Protein AF-A0A955D1N4-F1 (afdb_monomer_lite)

Sequence (60 aa):
MTIGTTVFEDLLKLEAEQRGMPGLTYLLVEHPLGGIRPDAVRAKALAAVDALEAALLGGR

Structure (mmCIF, N/CA/C/O backbone):
data_AF-A0A955D1N4-F1
#
_entry.id   AF-A0A955D1N4-F1
#
loop_
_atom_site.group_PDB
_atom_site.id
_atom_site.type_symbol
_atom_site.label_atom_id
_atom_site.label_alt_id
_atom_site.label_comp_id
_atom_site.label_asym_id
_atom_site.label_entity_id
_atom_site.label_seq_id
_atom_site.pdbx_PDB_ins_code
_atom_site.Cartn_x
_atom_site.Cartn_y
_atom_site.Cartn_z
_atom_site.occupancy
_atom_site.B_iso_or_equiv
_atom_site.auth_seq_id
_atom_site.auth_comp_id
_atom_site.auth_asym_id
_atom_site.auth_atom_id
_atom_site.pdbx_PDB_model_num
ATOM 1 N N . MET A 1 1 ? -9.414 4.450 3.594 1.00 75.00 1 MET A N 1
ATOM 2 C CA . MET A 1 1 ? -8.392 3.556 3.025 1.00 75.00 1 MET A CA 1
ATOM 3 C C . MET A 1 1 ? -7.129 4.362 2.790 1.00 75.00 1 MET A C 1
ATOM 5 O O . MET A 1 1 ? -7.254 5.464 2.266 1.00 75.00 1 MET A O 1
ATOM 9 N N . THR A 1 2 ? -5.962 3.859 3.198 1.00 81.94 2 THR A N 1
ATOM 10 C CA . THR A 1 2 ? -4.659 4.517 2.960 1.00 81.94 2 THR A CA 1
ATOM 11 C C . THR A 1 2 ? -3.808 3.659 2.021 1.00 81.94 2 THR A C 1
ATOM 13 O O . THR A 1 2 ? -3.894 2.433 2.057 1.00 81.94 2 THR A O 1
ATOM 16 N N . ILE A 1 3 ? -3.002 4.288 1.163 1.00 82.25 3 ILE A N 1
ATOM 17 C CA . ILE A 1 3 ? -2.079 3.606 0.247 1.00 82.25 3 ILE A CA 1
ATOM 18 C C . ILE A 1 3 ? -0.646 3.865 0.715 1.00 82.25 3 ILE A C 1
ATOM 20 O O . ILE A 1 3 ? -0.290 5.006 1.004 1.00 82.25 3 ILE A O 1
ATOM 24 N N . GLY A 1 4 ? 0.184 2.827 0.746 1.00 84.81 4 GLY A N 1
ATOM 25 C CA . GLY A 1 4 ? 1.617 2.966 0.988 1.00 84.81 4 GLY A CA 1
ATOM 26 C C . GLY A 1 4 ? 2.414 1.844 0.343 1.00 84.81 4 GLY A C 1
ATOM 27 O O . GLY A 1 4 ? 1.880 1.013 -0.390 1.00 84.81 4 GLY A O 1
ATOM 28 N N . THR A 1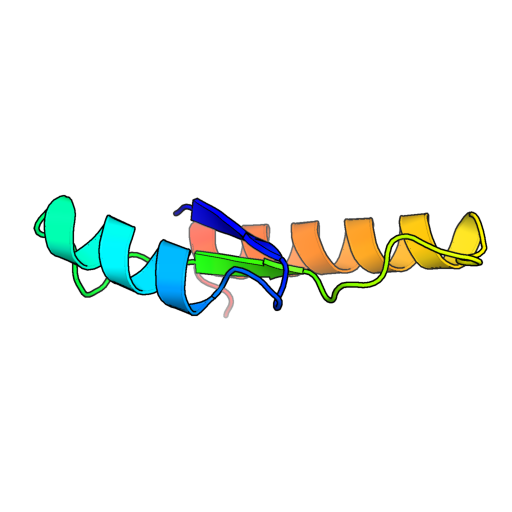 5 ? 3.719 1.830 0.591 1.00 85.00 5 THR A N 1
ATOM 29 C CA . THR A 1 5 ? 4.587 0.747 0.115 1.00 8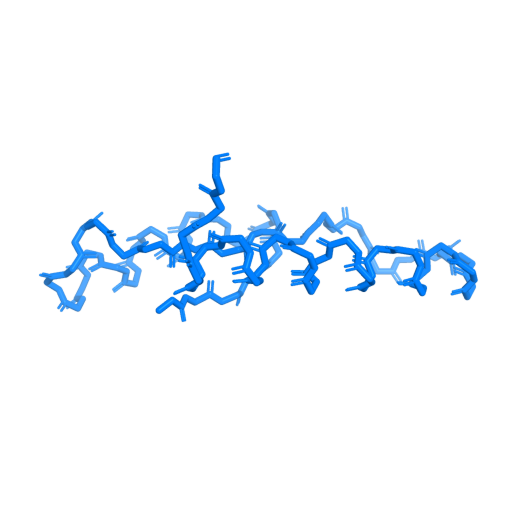5.00 5 THR A CA 1
ATOM 30 C C . THR A 1 5 ? 4.870 -0.251 1.223 1.00 85.00 5 THR A C 1
ATOM 32 O O . THR A 1 5 ? 4.825 0.127 2.390 1.00 85.00 5 THR A O 1
ATOM 35 N N . THR A 1 6 ? 5.255 -1.480 0.874 1.00 85.12 6 THR A N 1
ATOM 36 C CA . THR A 1 6 ? 5.606 -2.539 1.847 1.00 85.12 6 THR A CA 1
ATOM 37 C C . THR A 1 6 ? 6.600 -2.092 2.927 1.00 85.12 6 THR A C 1
ATOM 39 O O . THR A 1 6 ? 6.483 -2.504 4.072 1.00 85.12 6 THR A O 1
ATOM 42 N N . VAL A 1 7 ? 7.527 -1.181 2.609 1.00 86.00 7 VAL A N 1
ATOM 43 C CA . VAL A 1 7 ? 8.497 -0.613 3.573 1.00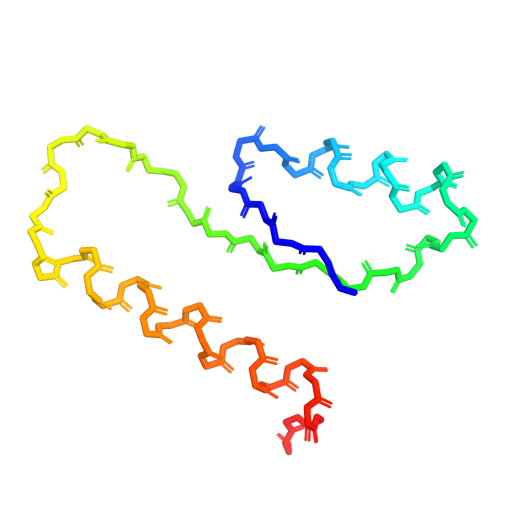 86.00 7 VAL A CA 1
ATOM 44 C C . VAL A 1 7 ? 7.842 0.216 4.692 1.00 86.00 7 VAL A C 1
ATOM 46 O O . VAL A 1 7 ? 8.433 0.388 5.752 1.00 86.00 7 VAL A O 1
ATOM 49 N N . PHE A 1 8 ? 6.629 0.727 4.484 1.00 89.38 8 PHE A N 1
ATOM 50 C CA . PHE A 1 8 ? 5.923 1.612 5.417 1.00 89.38 8 PHE A CA 1
ATOM 51 C C . PHE A 1 8 ? 4.672 0.966 6.022 1.00 89.38 8 PHE A C 1
ATOM 53 O O . PHE A 1 8 ? 3.810 1.671 6.542 1.00 89.38 8 PHE A O 1
ATOM 60 N N . GLU A 1 9 ? 4.548 -0.359 5.966 1.00 90.56 9 GLU A N 1
ATOM 61 C CA . GLU A 1 9 ? 3.380 -1.065 6.499 1.00 90.56 9 GLU A CA 1
ATOM 62 C C . GLU A 1 9 ? 3.130 -0.758 7.985 1.00 90.56 9 GLU A C 1
ATOM 64 O O . GLU A 1 9 ? 2.001 -0.458 8.372 1.00 90.56 9 GLU A O 1
ATOM 69 N N . ASP A 1 10 ? 4.175 -0.748 8.812 1.00 91.62 10 ASP A N 1
ATOM 70 C CA . ASP A 1 10 ? 4.026 -0.468 10.245 1.00 91.62 10 ASP A CA 1
ATOM 71 C C . ASP A 1 10 ? 3.596 0.980 10.517 1.00 91.62 10 ASP A C 1
ATOM 73 O O . ASP A 1 10 ? 2.844 1.245 11.456 1.00 91.62 10 ASP A O 1
ATOM 77 N N . LEU A 1 11 ? 3.995 1.919 9.652 1.00 90.62 11 LEU A N 1
ATOM 78 C CA . LEU A 1 11 ? 3.540 3.307 9.734 1.00 90.62 11 LEU A CA 1
ATOM 79 C C . LEU A 1 11 ? 2.048 3.427 9.395 1.00 90.62 11 LEU A C 1
ATOM 81 O O . LEU A 1 11 ? 1.336 4.192 10.040 1.00 90.62 11 LEU A O 1
ATOM 85 N N . LEU A 1 12 ? 1.567 2.655 8.418 1.00 89.88 12 LEU A N 1
ATOM 86 C CA . LEU A 1 12 ? 0.145 2.609 8.065 1.00 89.88 12 LEU A CA 1
ATOM 87 C C . LEU A 1 12 ? -0.707 2.031 9.200 1.00 89.88 12 LEU A C 1
ATOM 89 O O . LEU A 1 12 ? -1.782 2.558 9.487 1.00 89.88 12 LEU A O 1
ATOM 93 N N . LYS A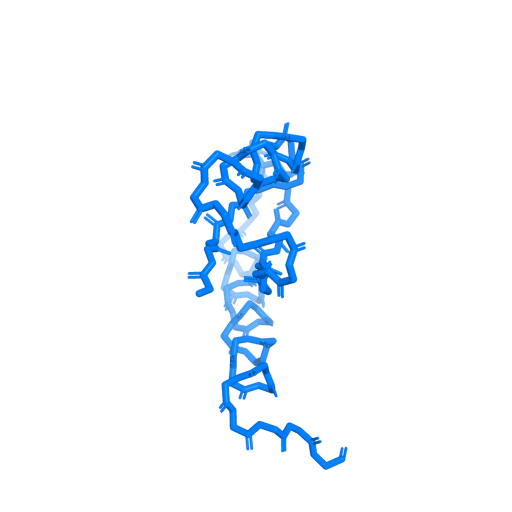 1 13 ? -0.218 0.983 9.874 1.00 89.94 13 LYS A N 1
ATOM 94 C CA . LYS A 1 13 ? -0.878 0.418 11.061 1.00 89.94 13 LYS A CA 1
ATOM 95 C C . LYS A 1 13 ? -0.955 1.450 12.187 1.00 89.94 13 LYS A C 1
ATOM 97 O O . LYS A 1 13 ? -2.033 1.677 12.731 1.00 89.94 13 LYS A O 1
ATOM 102 N N . LEU A 1 14 ? 0.153 2.137 12.467 1.00 91.44 14 LEU A N 1
ATOM 103 C CA . LEU A 1 14 ? 0.202 3.187 13.484 1.00 91.44 14 LEU A CA 1
ATOM 104 C C . LEU A 1 14 ? -0.749 4.353 13.168 1.00 91.44 14 LEU A C 1
ATOM 106 O O . LEU A 1 14 ? -1.436 4.850 14.056 1.00 91.44 14 LEU A O 1
ATOM 110 N N . GLU A 1 15 ? -0.823 4.788 11.910 1.00 90.19 15 GLU A N 1
ATOM 111 C CA . GLU A 1 15 ? -1.763 5.831 11.489 1.00 90.19 15 GLU A CA 1
ATOM 112 C C . GLU A 1 15 ? -3.222 5.409 11.730 1.00 90.19 15 GLU A C 1
ATOM 114 O O . GLU A 1 15 ? -4.024 6.199 12.235 1.00 90.19 15 GLU A O 1
ATOM 119 N N . ALA A 1 16 ? -3.572 4.167 11.386 1.00 90.00 16 ALA A N 1
ATOM 120 C CA . ALA A 1 16 ? -4.908 3.620 11.599 1.00 90.00 16 ALA A CA 1
ATOM 121 C C . ALA A 1 16 ? -5.292 3.626 13.091 1.00 90.00 16 ALA A C 1
ATOM 123 O O . ALA A 1 16 ? -6.390 4.065 13.449 1.00 90.00 16 ALA A O 1
ATOM 124 N N . GLU A 1 17 ? -4.367 3.221 13.965 1.00 92.19 17 GLU A N 1
ATOM 125 C CA . GLU A 1 17 ? -4.533 3.273 15.421 1.00 92.19 17 GLU A CA 1
ATOM 126 C C . GLU A 1 17 ? -4.712 4.709 15.933 1.00 92.19 17 GLU A C 1
ATOM 128 O O . GLU A 1 17 ? -5.673 4.995 16.648 1.00 92.19 17 GLU A O 1
ATOM 133 N N . GLN A 1 18 ? -3.840 5.637 15.521 1.00 92.25 18 GLN A N 1
ATOM 134 C CA . GLN A 1 18 ? -3.889 7.043 15.944 1.00 92.25 18 GLN A CA 1
ATOM 135 C C . GLN A 1 18 ? -5.174 7.754 15.514 1.00 92.25 18 GLN A C 1
ATOM 137 O O . GLN A 1 18 ? -5.632 8.681 16.182 1.00 92.25 18 GLN A O 1
ATOM 142 N N . ARG A 1 19 ? -5.779 7.314 14.410 1.00 90.00 19 ARG A N 1
ATOM 143 C CA . ARG A 1 19 ? -7.059 7.833 13.9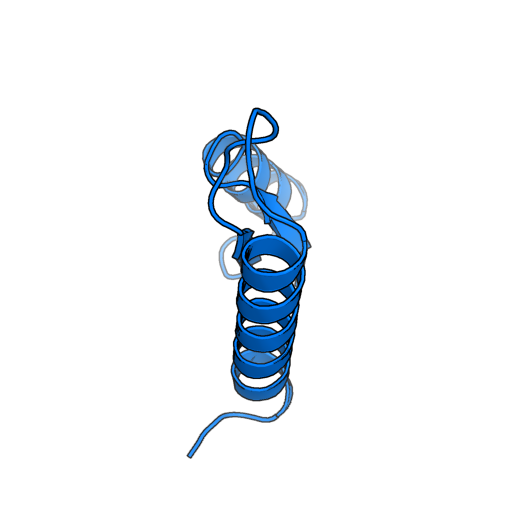22 1.00 90.00 19 ARG A CA 1
ATOM 144 C C . ARG A 1 19 ? -8.276 7.175 14.582 1.00 90.00 19 ARG A C 1
ATOM 146 O O . ARG A 1 19 ? -9.400 7.494 14.203 1.00 90.00 19 ARG A O 1
ATOM 153 N N . GLY A 1 20 ? -8.083 6.254 15.530 1.00 92.81 20 GLY A N 1
ATOM 154 C CA . GLY A 1 20 ? -9.172 5.501 16.158 1.00 92.81 20 GLY A CA 1
ATOM 155 C C . GLY A 1 20 ? -9.878 4.538 15.198 1.00 92.81 20 GLY A C 1
ATOM 156 O O . GLY A 1 20 ? -11.027 4.170 15.428 1.00 92.81 20 GLY A O 1
ATOM 157 N N . MET A 1 21 ? -9.210 4.139 14.110 1.00 89.44 21 MET A N 1
ATOM 158 C CA . MET A 1 21 ? -9.743 3.266 13.063 1.00 89.44 21 MET A CA 1
ATOM 159 C C . MET A 1 21 ? -8.850 2.027 12.880 1.00 89.44 21 MET A C 1
ATOM 161 O O . MET A 1 21 ? -8.285 1.841 11.805 1.00 89.44 21 MET A O 1
ATOM 165 N N . PRO A 1 22 ? -8.725 1.137 13.881 1.00 81.00 22 PRO A N 1
ATOM 166 C CA . PRO A 1 22 ? -7.835 -0.028 13.798 1.00 81.00 22 PRO A CA 1
ATOM 167 C C . PRO A 1 22 ? -8.202 -1.018 12.674 1.00 81.00 22 PRO A C 1
ATOM 169 O O . PRO A 1 22 ? -7.373 -1.824 12.269 1.00 81.00 22 PRO A O 1
ATOM 172 N N . GLY A 1 23 ? -9.430 -0.953 12.145 1.00 81.12 23 GLY A N 1
ATOM 173 C CA . GLY A 1 23 ? -9.882 -1.725 10.980 1.00 81.12 23 GLY A CA 1
ATOM 174 C C . GLY A 1 23 ? -9.741 -1.000 9.637 1.00 81.12 23 GLY A C 1
ATOM 175 O O . GLY A 1 23 ? -10.358 -1.420 8.661 1.00 81.12 23 GLY A O 1
ATOM 176 N N . LEU A 1 24 ? -9.013 0.120 9.575 1.00 83.69 24 LEU A N 1
ATOM 177 C CA . LEU A 1 24 ? -8.843 0.881 8.340 1.00 83.69 24 LEU A CA 1
ATOM 178 C C . LEU A 1 24 ? -8.116 0.030 7.293 1.00 83.69 24 LEU A C 1
ATOM 180 O O . LEU A 1 24 ? -6.937 -0.275 7.442 1.00 83.69 24 LEU A O 1
ATOM 184 N N . THR A 1 25 ? -8.807 -0.304 6.203 1.00 85.06 25 THR A N 1
ATOM 185 C CA . THR A 1 25 ? -8.205 -1.007 5.066 1.00 85.06 25 THR A CA 1
ATOM 186 C C . THR A 1 25 ? -7.046 -0.198 4.490 1.00 85.06 25 THR A C 1
ATOM 188 O O . THR A 1 25 ? -7.183 1.007 4.242 1.00 85.06 25 THR A O 1
ATOM 191 N N . TYR A 1 26 ? -5.925 -0.860 4.224 1.00 86.19 26 TYR A N 1
ATOM 192 C CA . TYR A 1 26 ? -4.772 -0.274 3.552 1.00 86.19 26 TYR A CA 1
ATOM 193 C C . TYR A 1 26 ? -4.387 -1.078 2.312 1.00 86.19 26 TYR A C 1
ATOM 195 O O . TYR A 1 26 ? -4.559 -2.294 2.261 1.00 86.19 26 TYR A O 1
ATOM 203 N N . LEU A 1 27 ? -3.867 -0.377 1.307 1.00 87.00 27 LEU A N 1
ATOM 204 C CA . LEU A 1 27 ? -3.295 -0.968 0.103 1.00 87.00 27 LEU A CA 1
ATOM 205 C C . LEU A 1 27 ? -1.777 -0.844 0.162 1.00 87.00 27 LEU A C 1
ATOM 207 O O . LEU A 1 27 ? -1.248 0.266 0.248 1.00 87.00 27 LEU A O 1
ATOM 211 N N . LEU A 1 28 ? -1.087 -1.980 0.085 1.00 87.06 28 LEU A N 1
ATOM 212 C CA . LEU A 1 28 ? 0.369 -2.032 0.024 1.00 87.06 28 LEU A CA 1
ATOM 213 C C . LEU A 1 28 ? 0.823 -2.311 -1.400 1.00 87.06 28 LEU A C 1
ATOM 215 O O . LEU A 1 28 ? 0.446 -3.314 -2.002 1.00 87.06 28 LEU A O 1
ATOM 219 N N . VAL A 1 29 ? 1.684 -1.442 -1.914 1.00 83.75 29 VAL A N 1
ATOM 220 C CA . VAL A 1 29 ? 2.389 -1.655 -3.178 1.00 83.75 29 VAL A CA 1
ATOM 221 C C . VAL A 1 29 ? 3.817 -2.111 -2.877 1.00 83.75 29 VAL A C 1
ATOM 223 O O . VAL A 1 29 ? 4.514 -1.533 -2.042 1.00 83.75 29 VAL A O 1
ATOM 226 N N . GLU A 1 30 ? 4.269 -3.171 -3.540 1.00 82.56 30 GLU A N 1
ATOM 227 C CA . GLU A 1 30 ? 5.615 -3.717 -3.351 1.00 82.56 30 GLU A CA 1
ATOM 228 C C . GLU A 1 30 ? 6.700 -2.684 -3.705 1.00 82.56 30 GLU A C 1
ATOM 230 O O . GLU A 1 30 ? 6.768 -2.193 -4.835 1.00 82.56 30 GLU A O 1
ATOM 235 N N . HIS A 1 31 ? 7.580 -2.394 -2.744 1.00 73.06 31 HIS A N 1
ATOM 236 C CA . HIS A 1 31 ? 8.822 -1.646 -2.959 1.00 73.06 31 HIS A CA 1
ATOM 237 C C . HIS A 1 31 ? 9.846 -2.553 -3.669 1.00 73.06 31 HIS A C 1
ATOM 239 O O . HIS A 1 31 ? 10.107 -3.645 -3.164 1.00 73.06 31 HIS A O 1
ATOM 245 N N . PRO A 1 32 ? 10.415 -2.160 -4.828 1.00 71.69 32 PRO A N 1
ATOM 246 C CA . PRO A 1 32 ? 11.519 -1.189 -4.837 1.00 71.69 32 PRO A CA 1
ATOM 247 C C . PRO A 1 32 ? 11.471 -0.107 -5.934 1.00 71.69 32 PRO A C 1
ATOM 249 O O . PRO A 1 32 ? 10.801 -0.245 -6.953 1.00 71.69 32 PRO A O 1
ATOM 252 N N . LEU A 1 33 ? 12.247 0.970 -5.726 1.00 58.56 33 LEU A N 1
ATOM 253 C CA . LEU A 1 33 ? 12.345 2.142 -6.619 1.00 58.56 33 LEU A CA 1
ATOM 254 C C . LEU A 1 33 ? 13.437 2.043 -7.708 1.00 58.56 33 LEU A C 1
ATOM 256 O O . LEU A 1 33 ? 13.462 2.865 -8.620 1.00 58.56 33 LEU A O 1
ATOM 260 N N . GLY A 1 34 ? 14.364 1.083 -7.625 1.00 69.56 34 GLY A N 1
ATOM 261 C CA . GLY A 1 34 ? 15.553 1.033 -8.488 1.00 69.56 34 GLY A CA 1
ATOM 262 C C . GLY A 1 34 ? 15.496 -0.048 -9.567 1.00 69.56 34 GLY A C 1
ATOM 263 O O . GLY A 1 34 ? 15.151 -1.190 -9.282 1.00 69.56 34 GLY A O 1
ATOM 264 N N . GLY A 1 35 ? 15.882 0.295 -10.801 1.00 77.19 35 GLY A N 1
ATOM 265 C CA . GLY A 1 35 ? 16.101 -0.678 -11.885 1.00 77.19 35 GLY A CA 1
ATOM 266 C C . GLY A 1 35 ? 14.838 -1.335 -12.452 1.00 77.19 35 GLY A C 1
ATOM 267 O O . GLY A 1 35 ? 14.934 -2.276 -13.241 1.00 77.19 35 GLY A O 1
ATOM 268 N N . ILE A 1 36 ? 13.654 -0.853 -12.070 1.00 86.44 36 ILE A N 1
ATOM 269 C CA . ILE A 1 36 ? 12.388 -1.397 -12.549 1.00 86.44 36 ILE A CA 1
ATOM 270 C C . ILE A 1 36 ? 12.130 -0.921 -13.989 1.00 86.44 36 ILE A C 1
ATOM 272 O O . ILE A 1 36 ? 12.322 0.247 -14.332 1.00 86.44 36 ILE A O 1
ATOM 276 N N . ARG A 1 37 ? 11.709 -1.841 -14.861 1.00 88.00 37 ARG A N 1
ATOM 277 C CA . ARG A 1 37 ? 11.373 -1.510 -16.252 1.00 88.00 37 ARG A CA 1
ATOM 278 C C . ARG A 1 37 ? 10.005 -0.819 -16.326 1.00 88.00 37 ARG A C 1
ATOM 280 O O . ARG A 1 37 ? 9.127 -1.176 -15.540 1.00 88.00 37 ARG A O 1
ATOM 287 N N . PRO A 1 38 ? 9.774 0.088 -17.294 1.00 86.94 38 PRO A N 1
ATOM 288 C CA . PRO A 1 38 ? 8.493 0.783 -17.448 1.00 86.94 38 PRO A CA 1
ATOM 289 C C . PRO A 1 38 ? 7.268 -0.143 -17.489 1.00 86.94 38 PRO A C 1
ATOM 291 O O . PRO A 1 38 ? 6.271 0.128 -16.823 1.00 86.94 38 PRO A O 1
ATOM 294 N N . ASP A 1 39 ? 7.359 -1.275 -18.189 1.00 89.31 39 ASP A N 1
ATOM 295 C CA . ASP A 1 39 ? 6.251 -2.237 -18.280 1.00 89.31 39 ASP A CA 1
ATOM 296 C C . ASP A 1 39 ? 5.914 -2.870 -16.925 1.00 89.31 39 ASP A C 1
ATOM 298 O O . ASP A 1 39 ? 4.746 -3.068 -16.595 1.00 89.31 39 ASP A O 1
ATOM 302 N N . ALA A 1 40 ? 6.934 -3.121 -16.101 1.00 85.88 40 ALA A N 1
ATOM 303 C CA . ALA A 1 40 ? 6.748 -3.634 -14.751 1.00 85.88 40 ALA A CA 1
ATOM 304 C C . ALA A 1 40 ? 6.097 -2.583 -13.836 1.00 85.88 40 ALA A C 1
ATOM 306 O O . ALA A 1 40 ? 5.244 -2.941 -13.028 1.00 85.88 40 ALA A O 1
ATOM 307 N N . VAL A 1 41 ? 6.428 -1.291 -13.994 1.00 84.19 41 VAL A N 1
ATOM 308 C CA . VAL A 1 41 ? 5.720 -0.200 -13.291 1.00 84.19 41 VAL A CA 1
ATOM 309 C C . VAL A 1 41 ? 4.244 -0.213 -13.659 1.00 84.19 41 VAL A C 1
ATOM 311 O O . VAL A 1 41 ? 3.389 -0.199 -12.778 1.00 84.19 41 VAL A O 1
ATOM 314 N N . ARG A 1 42 ? 3.941 -0.264 -14.962 1.00 87.25 42 ARG A N 1
ATOM 315 C CA . ARG A 1 42 ? 2.564 -0.249 -15.463 1.00 87.25 42 ARG A CA 1
ATOM 316 C C . ARG A 1 42 ? 1.768 -1.440 -14.933 1.00 87.25 42 ARG A C 1
ATOM 318 O O . ARG A 1 42 ? 0.657 -1.244 -14.456 1.00 87.25 42 ARG A O 1
ATOM 325 N N . ALA A 1 43 ? 2.333 -2.645 -14.975 1.00 86.81 43 ALA A N 1
ATOM 326 C CA . ALA A 1 43 ? 1.674 -3.841 -14.459 1.00 86.81 43 ALA A CA 1
ATOM 327 C C . ALA A 1 43 ? 1.383 -3.737 -12.951 1.00 86.81 43 ALA A C 1
ATOM 329 O O . ALA A 1 43 ? 0.267 -4.019 -12.522 1.00 86.81 43 ALA A O 1
ATOM 330 N N . LYS A 1 44 ? 2.353 -3.266 -12.153 1.00 83.94 44 LYS A N 1
ATOM 331 C CA . LYS A 1 44 ? 2.167 -3.062 -10.707 1.00 83.94 44 LYS A CA 1
ATOM 332 C C . LYS A 1 44 ? 1.116 -1.991 -10.400 1.00 83.94 44 LYS A C 1
ATOM 334 O O . LYS A 1 44 ? 0.326 -2.165 -9.479 1.00 83.94 44 LYS A O 1
ATOM 339 N N . ALA A 1 45 ? 1.083 -0.908 -11.176 1.00 85.25 45 ALA A N 1
ATOM 340 C CA . ALA A 1 45 ? 0.079 0.140 -11.026 1.00 85.25 45 ALA A CA 1
ATOM 341 C C . ALA A 1 45 ? -1.338 -0.377 -11.318 1.00 85.25 45 ALA A C 1
ATOM 343 O O . 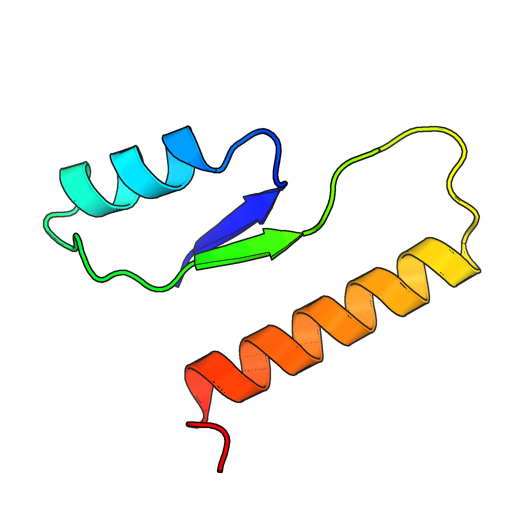ALA A 1 45 ? -2.249 -0.092 -10.549 1.00 85.25 45 ALA A O 1
ATOM 344 N N . LEU A 1 46 ? -1.515 -1.170 -12.381 1.00 89.69 46 LEU A N 1
ATOM 345 C CA . LEU A 1 46 ? -2.808 -1.781 -12.706 1.00 89.69 46 LEU A CA 1
ATOM 346 C C . LEU A 1 46 ? -3.275 -2.728 -11.594 1.00 89.69 46 LEU A C 1
ATOM 348 O O . LEU A 1 46 ? -4.387 -2.579 -11.106 1.00 89.69 46 LEU A O 1
ATOM 352 N N . ALA A 1 47 ? -2.393 -3.600 -11.099 1.00 86.88 47 ALA A N 1
ATOM 353 C CA . ALA A 1 47 ? -2.726 -4.501 -9.994 1.00 86.88 47 ALA A CA 1
ATOM 354 C C . ALA A 1 47 ? -3.125 -3.753 -8.704 1.00 86.88 47 ALA A C 1
ATOM 356 O O . ALA A 1 47 ? -3.995 -4.204 -7.961 1.00 86.88 47 ALA A O 1
ATOM 357 N N . ALA A 1 48 ? -2.510 -2.596 -8.429 1.00 87.50 48 ALA A N 1
ATOM 358 C CA . ALA A 1 48 ? -2.887 -1.750 -7.298 1.00 87.50 48 ALA A CA 1
ATOM 359 C C . ALA A 1 48 ? -4.288 -1.133 -7.475 1.00 87.50 48 ALA A C 1
ATOM 361 O O . ALA A 1 48 ? -5.034 -1.026 -6.502 1.00 87.50 48 ALA A O 1
ATOM 362 N N . VAL A 1 49 ? -4.655 -0.752 -8.703 1.00 88.88 49 VAL A N 1
ATOM 363 C CA . VAL A 1 49 ? -6.006 -0.269 -9.026 1.00 88.88 49 VAL A CA 1
ATOM 364 C C . VAL A 1 49 ? -7.031 -1.387 -8.852 1.00 88.88 49 VAL A C 1
ATOM 366 O O . VAL A 1 49 ? -8.023 -1.170 -8.166 1.00 88.88 49 VAL A O 1
ATOM 369 N N . ASP A 1 50 ? -6.758 -2.591 -9.356 1.00 89.94 50 ASP A N 1
ATOM 370 C CA . ASP A 1 50 ? -7.660 -3.743 -9.203 1.00 89.94 50 ASP A CA 1
ATOM 371 C C . ASP A 1 50 ? -7.919 -4.063 -7.718 1.00 89.94 50 ASP A C 1
ATOM 373 O O . ASP A 1 50 ? -9.054 -4.284 -7.289 1.00 89.94 50 ASP A O 1
ATOM 377 N N . ALA A 1 51 ? -6.867 -4.032 -6.894 1.00 85.38 51 ALA A N 1
ATOM 378 C CA . ALA A 1 51 ? -6.976 -4.248 -5.454 1.00 85.38 51 ALA A CA 1
ATOM 379 C C . ALA A 1 51 ? -7.753 -3.125 -4.740 1.00 85.38 51 ALA A C 1
ATOM 381 O O . ALA A 1 51 ? -8.498 -3.390 -3.793 1.00 85.38 51 ALA A O 1
ATOM 382 N N . LEU A 1 52 ? -7.610 -1.875 -5.194 1.00 86.75 52 LEU A N 1
ATOM 383 C CA . LEU A 1 52 ? -8.394 -0.743 -4.700 1.00 86.75 52 LEU A CA 1
ATOM 384 C C . LEU A 1 52 ? -9.880 -0.894 -5.052 1.00 86.75 52 LEU A C 1
ATOM 386 O O . LEU A 1 52 ? -10.732 -0.700 -4.186 1.00 86.75 52 LEU A O 1
ATOM 390 N N . GLU A 1 53 ? -10.194 -1.262 -6.294 1.00 89.69 53 GLU A N 1
ATOM 391 C CA . GLU A 1 53 ? -11.568 -1.505 -6.742 1.00 89.69 53 GLU A CA 1
ATOM 392 C C . GLU A 1 53 ? -12.222 -2.627 -5.933 1.00 89.69 53 GLU A C 1
ATOM 394 O O . GLU A 1 53 ? -13.323 -2.441 -5.413 1.00 89.69 53 GLU A O 1
ATOM 399 N N . ALA A 1 54 ? -11.526 -3.750 -5.735 1.00 86.31 54 ALA A N 1
ATOM 400 C CA . ALA A 1 54 ? -12.019 -4.858 -4.921 1.00 86.31 54 ALA A CA 1
ATOM 401 C C . ALA A 1 54 ? -12.312 -4.439 -3.468 1.00 86.31 54 ALA A C 1
ATOM 403 O O . ALA A 1 54 ? -13.324 -4.849 -2.895 1.00 86.31 54 ALA A O 1
ATOM 404 N N . ALA A 1 55 ? -11.452 -3.601 -2.881 1.00 83.56 55 ALA A N 1
ATOM 405 C CA . ALA A 1 55 ? -11.609 -3.118 -1.512 1.00 83.56 55 ALA A CA 1
ATOM 406 C C . ALA A 1 55 ? -12.761 -2.112 -1.346 1.00 83.56 55 ALA A C 1
ATOM 408 O O . ALA A 1 55 ? -13.410 -2.099 -0.301 1.00 83.56 55 ALA A O 1
ATOM 409 N N . LEU A 1 56 ? -13.011 -1.261 -2.346 1.00 84.38 56 LEU A N 1
ATOM 410 C CA . LEU A 1 56 ? -14.040 -0.216 -2.279 1.00 84.38 56 LEU A CA 1
ATOM 411 C C . LEU A 1 56 ? -15.421 -0.701 -2.713 1.00 84.38 56 LEU A C 1
ATOM 413 O O . LEU A 1 56 ? -16.426 -0.266 -2.153 1.00 84.38 56 LEU A O 1
ATOM 417 N N . LEU A 1 57 ? -15.479 -1.567 -3.722 1.00 86.94 57 LEU A N 1
ATOM 418 C CA . LEU A 1 57 ? -16.733 -2.002 -4.335 1.00 86.94 57 LEU A CA 1
ATOM 419 C C . LEU A 1 57 ? -17.264 -3.309 -3.738 1.00 86.94 57 LEU A C 1
ATOM 421 O O . LEU A 1 57 ? -18.363 -3.723 -4.095 1.00 86.94 57 LEU A O 1
ATOM 425 N N . GLY A 1 58 ? -16.512 -3.934 -2.824 1.00 68.88 58 GLY A N 1
ATOM 426 C CA . GLY A 1 58 ? -16.833 -5.252 -2.293 1.00 68.88 58 GLY A CA 1
ATOM 427 C C . GLY A 1 58 ? -16.718 -6.293 -3.399 1.00 68.88 58 GLY A C 1
ATOM 428 O O . GLY A 1 58 ? -17.714 -6.668 -4.015 1.00 68.88 58 GLY A O 1
ATOM 429 N N . GLY A 1 59 ? -15.489 -6.727 -3.687 1.00 56.25 59 GLY A N 1
ATOM 430 C CA . GLY A 1 59 ? -15.249 -7.845 -4.601 1.00 56.25 59 GLY A CA 1
ATOM 431 C C . GLY A 1 59 ? -16.142 -9.043 -4.247 1.00 56.25 59 GLY A C 1
ATOM 432 O O . GLY A 1 59 ? -16.300 -9.363 -3.069 1.00 56.25 59 GLY A O 1
ATOM 433 N N . ARG A 1 60 ? -16.766 -9.644 -5.267 1.00 43.50 60 ARG A N 1
ATOM 434 C CA . ARG A 1 60 ? -17.591 -10.857 -5.135 1.00 43.50 60 ARG A CA 1
ATOM 435 C C . ARG A 1 60 ? -16.819 -12.009 -4.506 1.00 43.50 60 ARG A C 1
ATOM 437 O O . ARG A 1 60 ? -15.625 -12.151 -4.847 1.00 43.50 60 ARG A O 1
#

Secondary structure (DSSP, 8-state):
-EEEEGGGHHHHHHHHHHTT-TT--EEEEPP--SS--HHHHHHHHHHHHHHHHHHHHT--

Radius of gyration: 13.16 Å; chains: 1; bounding box: 34×19×34 Å

Foldseek 3Di:
DEEDEPVCPVVVCVVCVVVVRNVDDYQYQYDDDPPDDPVNVVVSVVVSVVVVCCVPVVND

pLDDT: mean 83.94, std 8.99, range [43.5, 92.81]